Protein AF-A0A7S3CFY8-F1 (afdb_monomer)

Solvent-accessible surface area (backbone atoms only — not comparable to full-atom values): 9795 Å² total; per-residue (Å²): 108,71,75,65,72,69,44,77,68,60,94,86,62,75,60,66,45,71,90,62,69,59,80,74,40,73,82,71,66,56,34,85,65,40,58,70,66,68,43,71,56,46,78,46,49,60,62,45,59,44,40,46,52,33,47,58,50,48,62,66,74,44,99,63,87,68,56,74,48,67,57,78,60,77,69,51,80,75,37,87,85,47,67,69,62,71,73,46,70,48,89,49,77,89,63,67,69,94,78,66,64,59,60,61,92,71,83,76,65,87,87,60,86,70,81,54,99,77,53,78,88,64,85,87,66,90,79,86,82,90,76,70,24,76,57,44,62,56,53,52,54,53,50,64,74,74,106

Radius of gyration: 17.0 Å; Cα contacts (8 Å, |Δi|>4): 111; chains: 1; bounding box: 41×40×41 Å

Foldseek 3Di:
DVVVVPKPDDPPDDQQCPLPPDPVCPPVCSDVVVVCVPIQAAEAADAAPLLVLQVVVCCVPDPDHHHYHYPDDPVLVPDPPRYDDVVLNDPDPVVPDDDGNHNDPDDDDPVDPDPDPDDDDDPVDPDDDDDGHPCVVVVVVVVVVVD

Mean predicted aligned error: 8.33 Å

Organism: NCBI:txid1461544

Nearest PDB structures (foldseek):
  8i0k-assembly1_B  TM=8.199E-01  e=4.294E-07  Homo sapiens
  7wgr-assembly1_B  TM=7.936E-01  e=4.872E-06  Homo sapiens
  6u3j-assembly1_A  TM=8.724E-01  e=1.862E-04  Homo sapiens
  6sy1-assembly1_B  TM=8.223E-01  e=4.184E-04  Homo sapiens
  6sy1-assembly1_A  TM=8.573E-01  e=3.656E-04  Homo sapiens

pLDDT: mean 79.48, std 14.77, range [39.97, 94.81]

Sequence (147 aa):
ERFLQMCDEDPFELPEGALNPDKTDFFEGVHLGTNLQCCNWQVVNASTPANYFHLLRRQVHREFRKPLIVMSPKNLLKHPHCKDSLDNFDDDAENDRLAQIRFKRVIMDPAVTDRAPTPAPETAVEKVYFCSGQIYYKVDAKRQELE

InterPro domains:
  IPR005475 Transketolase-like, pyrimidine-binding domain [PF02779] (36-78)
  IPR011603 2-oxoglutarate dehydrogenase E1 component [PTHR23152] (1-145)
  IPR029061 Thiamin diphosphate-binding fold [SSF52518] (37-86)

Structure (mmCIF, N/CA/C/O backbone):
data_AF-A0A7S3CFY8-F1
#
_entry.id   AF-A0A7S3CFY8-F1
#
loop_
_atom_site.group_PDB
_atom_site.id
_atom_site.type_symbol
_atom_site.label_atom_id
_atom_site.label_alt_id
_atom_site.label_comp_id
_atom_site.label_asym_id
_atom_site.label_entity_id
_atom_site.label_seq_id
_atom_site.pdbx_PDB_ins_code
_atom_site.Cartn_x
_atom_site.Cartn_y
_atom_site.Cartn_z
_atom_site.occupancy
_atom_site.B_iso_or_equiv
_atom_site.auth_seq_id
_atom_site.auth_comp_id
_atom_site.auth_asym_id
_atom_site.auth_atom_id
_atom_site.pdbx_PDB_model_num
ATOM 1 N N . GLU A 1 1 ? 5.186 -15.458 1.464 1.00 87.62 1 GLU A N 1
ATOM 2 C CA . GLU A 1 1 ? 6.492 -15.622 2.140 1.00 87.62 1 GLU A CA 1
ATOM 3 C C . GLU A 1 1 ? 7.629 -15.942 1.172 1.00 87.62 1 GLU A C 1
ATOM 5 O O . GLU A 1 1 ? 8.604 -15.208 1.189 1.00 87.62 1 GLU A O 1
ATOM 10 N N . ARG A 1 2 ? 7.505 -16.926 0.265 1.00 93.75 2 ARG A N 1
ATOM 11 C CA . ARG A 1 2 ? 8.606 -17.327 -0.640 1.00 93.75 2 ARG A CA 1
ATOM 12 C C . ARG A 1 2 ? 9.250 -16.183 -1.438 1.00 93.75 2 ARG A C 1
ATOM 14 O O . ARG A 1 2 ? 10.466 -16.106 -1.509 1.00 93.75 2 ARG A O 1
ATOM 21 N N . PHE A 1 3 ? 8.450 -15.279 -2.008 1.00 92.75 3 PHE A N 1
ATOM 22 C CA . PHE A 1 3 ? 8.975 -14.118 -2.744 1.00 92.75 3 PHE A CA 1
ATOM 23 C C . PHE A 1 3 ? 9.799 -13.163 -1.872 1.00 92.75 3 PHE A C 1
ATOM 25 O O . PHE A 1 3 ? 10.748 -12.582 -2.378 1.00 92.75 3 PHE A O 1
ATOM 32 N N . LEU A 1 4 ? 9.466 -13.031 -0.583 1.00 90.81 4 LEU A N 1
ATOM 33 C CA . LEU A 1 4 ? 10.244 -12.222 0.361 1.00 90.81 4 LEU A CA 1
ATOM 34 C C . LEU A 1 4 ? 11.552 -12.923 0.738 1.00 90.81 4 LEU A C 1
ATOM 36 O O . LEU A 1 4 ? 12.586 -12.282 0.796 1.00 90.81 4 LEU A O 1
ATOM 40 N N . GLN A 1 5 ? 11.520 -14.244 0.940 1.00 91.00 5 GLN A N 1
ATOM 41 C CA . GLN A 1 5 ? 12.721 -15.024 1.266 1.00 91.00 5 GLN A CA 1
ATOM 42 C C . GLN A 1 5 ? 13.759 -15.019 0.137 1.00 91.00 5 GLN A C 1
ATOM 44 O O . GLN A 1 5 ? 14.948 -15.167 0.380 1.00 91.00 5 GLN A O 1
ATOM 49 N N . MET A 1 6 ? 13.297 -14.896 -1.102 1.00 91.69 6 MET A N 1
ATOM 50 C CA . MET A 1 6 ? 14.160 -14.843 -2.272 1.00 91.69 6 MET A CA 1
ATOM 51 C C . MET A 1 6 ? 14.623 -13.397 -2.595 1.00 91.69 6 MET A C 1
ATOM 53 O O . MET A 1 6 ? 15.314 -13.208 -3.594 1.00 91.69 6 MET A O 1
ATOM 57 N N . CYS A 1 7 ? 14.222 -12.377 -1.818 1.00 89.56 7 CYS A N 1
ATOM 58 C CA . CYS A 1 7 ? 14.807 -11.033 -1.923 1.00 89.56 7 CYS A CA 1
ATOM 59 C C . CYS A 1 7 ? 16.288 -11.076 -1.514 1.00 89.56 7 CYS A C 1
ATOM 61 O O . CYS A 1 7 ? 16.658 -11.820 -0.611 1.00 89.56 7 CYS A O 1
ATOM 63 N N . ASP A 1 8 ? 17.116 -10.270 -2.170 1.00 88.75 8 ASP A N 1
ATOM 64 C CA . ASP A 1 8 ? 18.559 -10.150 -1.913 1.00 88.75 8 ASP A CA 1
ATOM 65 C C . ASP A 1 8 ? 18.916 -9.077 -0.867 1.00 88.75 8 ASP A C 1
ATOM 67 O O . ASP A 1 8 ? 20.089 -8.783 -0.661 1.00 88.75 8 ASP A O 1
ATOM 71 N N . GLU A 1 9 ? 17.911 -8.498 -0.210 1.00 82.81 9 GLU A N 1
ATOM 72 C CA . GLU A 1 9 ? 18.073 -7.512 0.861 1.00 82.81 9 GLU A CA 1
ATOM 73 C C . GLU A 1 9 ? 18.447 -8.201 2.184 1.00 82.81 9 GLU A C 1
ATOM 75 O O . GLU A 1 9 ? 17.820 -9.194 2.567 1.00 82.81 9 GLU A O 1
ATOM 80 N N . ASP A 1 10 ? 19.454 -7.676 2.891 1.00 82.81 10 ASP A N 1
ATOM 81 C CA . ASP A 1 10 ? 19.824 -8.168 4.220 1.00 82.81 10 ASP A CA 1
ATOM 82 C C . ASP A 1 10 ? 18.769 -7.715 5.251 1.00 82.81 10 ASP A C 1
ATOM 84 O O . ASP A 1 10 ? 18.535 -6.515 5.408 1.00 82.81 10 ASP A O 1
ATOM 88 N N . PRO A 1 11 ? 18.107 -8.641 5.970 1.00 80.69 11 PRO A N 1
ATOM 89 C CA . PRO A 1 11 ? 17.067 -8.290 6.935 1.00 80.69 11 PRO A CA 1
ATOM 90 C C . PRO A 1 11 ? 17.586 -7.565 8.187 1.00 80.69 11 PRO A C 1
ATOM 92 O O . PRO A 1 11 ? 16.772 -7.043 8.953 1.00 80.69 11 PRO A O 1
ATOM 95 N N . PHE A 1 12 ? 18.897 -7.564 8.436 1.00 83.38 12 PHE A N 1
ATOM 96 C CA . PHE A 1 12 ? 19.519 -6.950 9.610 1.00 83.38 12 PHE A CA 1
ATOM 97 C C . PHE A 1 12 ? 20.222 -5.629 9.299 1.00 83.38 12 PHE A C 1
ATOM 99 O O . PHE A 1 12 ? 20.512 -4.871 10.227 1.00 83.38 12 PHE A O 1
ATOM 106 N N . GLU A 1 13 ? 20.460 -5.327 8.024 1.00 79.00 13 GLU A N 1
ATOM 107 C CA . GLU A 1 13 ? 21.050 -4.061 7.605 1.00 79.00 13 GLU A CA 1
ATOM 108 C C . GLU A 1 13 ? 19.959 -3.100 7.140 1.00 79.00 13 GLU A C 1
ATOM 110 O O . GLU A 1 13 ? 19.266 -3.310 6.146 1.00 79.00 13 GLU A O 1
ATOM 115 N N . LEU A 1 14 ? 19.802 -2.001 7.876 1.00 72.81 14 LEU A N 1
ATOM 116 C CA . LEU A 1 14 ? 18.963 -0.907 7.412 1.00 72.81 14 LEU A CA 1
ATOM 117 C C . LEU A 1 14 ? 19.708 -0.143 6.311 1.00 72.81 14 LEU A C 1
ATOM 119 O O . LEU A 1 14 ? 20.899 0.128 6.473 1.00 72.81 14 LEU A O 1
ATOM 123 N N . PRO A 1 15 ? 19.027 0.258 5.223 1.00 68.06 15 PRO A N 1
ATOM 124 C CA . PRO A 1 15 ? 19.664 1.050 4.185 1.00 68.06 15 PRO A CA 1
ATOM 125 C C . PRO A 1 15 ? 20.248 2.342 4.768 1.00 68.06 15 PRO A C 1
ATOM 127 O O . PRO A 1 15 ? 19.620 2.994 5.610 1.00 68.06 15 PRO A O 1
ATOM 130 N N . GLU A 1 16 ? 21.441 2.720 4.307 1.00 62.50 16 GLU A N 1
ATOM 131 C CA . GLU A 1 16 ? 22.077 3.981 4.694 1.00 62.50 16 GLU A CA 1
ATOM 132 C C . GLU A 1 16 ? 21.110 5.153 4.430 1.00 62.50 16 GLU A C 1
ATOM 134 O O . GLU A 1 16 ? 20.395 5.181 3.426 1.00 62.50 16 GLU A O 1
ATOM 139 N N . GLY A 1 17 ? 20.984 6.068 5.398 1.00 59.50 17 GLY A N 1
ATOM 140 C CA . GLY A 1 17 ? 20.016 7.173 5.347 1.00 59.50 17 GLY A CA 1
ATOM 141 C C . GLY A 1 17 ? 18.560 6.819 5.703 1.00 59.50 17 GLY A C 1
ATOM 142 O O . GLY A 1 17 ? 17.706 7.705 5.704 1.00 59.50 17 GLY A O 1
ATOM 143 N N . ALA A 1 18 ? 18.231 5.566 6.052 1.00 59.31 18 ALA A N 1
ATOM 144 C CA . ALA A 1 18 ? 16.866 5.194 6.459 1.00 59.31 18 ALA A CA 1
ATOM 145 C C . ALA A 1 18 ? 16.456 5.738 7.839 1.00 59.31 18 ALA A C 1
ATOM 147 O O . ALA A 1 18 ? 15.285 6.050 8.051 1.00 59.31 18 ALA A O 1
ATOM 148 N N . LEU A 1 1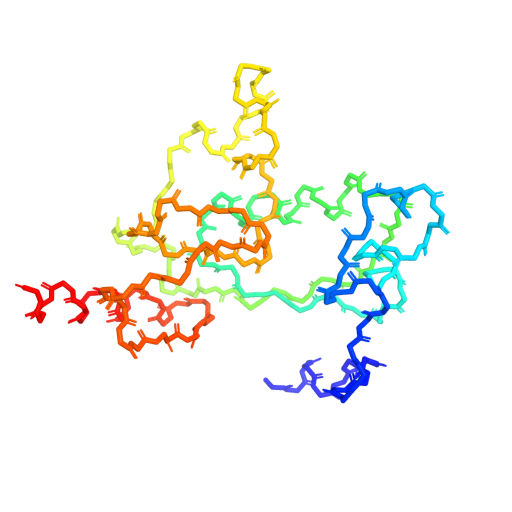9 ? 17.409 5.838 8.772 1.00 58.28 19 LEU A N 1
ATOM 149 C CA . LEU A 1 19 ? 17.177 6.307 10.146 1.00 58.28 19 LEU A CA 1
ATOM 150 C C . LEU A 1 19 ? 17.279 7.832 10.279 1.00 58.28 19 LEU A C 1
ATOM 152 O O . LEU A 1 19 ? 16.536 8.423 11.052 1.00 58.28 19 LEU A O 1
ATOM 156 N N . ASN A 1 20 ? 18.167 8.459 9.505 1.00 58.00 20 ASN A N 1
ATOM 157 C CA . ASN A 1 20 ? 18.355 9.907 9.448 1.00 58.00 20 ASN A CA 1
ATOM 158 C C . ASN A 1 20 ? 18.422 10.324 7.974 1.00 58.00 20 ASN A C 1
ATOM 160 O O . ASN A 1 20 ? 19.516 10.382 7.416 1.00 58.00 20 ASN A O 1
ATOM 164 N N . PRO A 1 21 ? 17.272 10.544 7.316 1.00 58.91 21 PRO A N 1
ATOM 165 C CA . PRO A 1 21 ? 17.260 10.969 5.927 1.00 58.91 21 PRO A CA 1
ATOM 166 C C . PRO A 1 21 ? 17.720 12.424 5.854 1.00 58.91 21 PRO A C 1
ATOM 168 O O . PRO A 1 21 ? 16.919 13.338 6.076 1.00 58.91 21 PRO A O 1
ATOM 171 N N . ASP A 1 22 ? 18.998 12.652 5.549 1.00 57.78 22 ASP A N 1
ATOM 172 C CA . ASP A 1 22 ? 19.445 13.998 5.225 1.00 57.78 22 ASP A CA 1
ATOM 173 C C . ASP A 1 22 ? 18.872 14.392 3.858 1.00 57.78 22 ASP A C 1
ATOM 175 O O . ASP A 1 22 ? 18.885 13.632 2.879 1.00 57.78 22 ASP A O 1
ATOM 179 N N . LYS A 1 23 ? 18.269 15.582 3.797 1.00 55.50 23 LYS A N 1
ATOM 180 C CA . LYS A 1 23 ? 17.599 16.058 2.576 1.00 55.50 23 LYS A CA 1
ATOM 181 C C . LYS A 1 23 ? 18.614 16.391 1.482 1.00 55.50 23 LYS A C 1
ATOM 183 O O . LYS A 1 23 ? 18.234 16.435 0.313 1.00 55.50 23 LYS A O 1
ATOM 188 N N . THR A 1 24 ? 19.873 16.622 1.855 1.00 55.84 24 THR A N 1
ATOM 189 C CA . THR A 1 24 ? 21.000 16.884 0.951 1.00 55.84 24 THR A CA 1
ATOM 190 C C . THR A 1 24 ? 21.387 15.669 0.125 1.00 55.84 24 THR A C 1
ATOM 192 O O . THR A 1 24 ? 21.684 15.816 -1.059 1.00 55.84 24 THR A O 1
ATOM 195 N N . ASP A 1 25 ? 21.271 14.465 0.687 1.00 52.66 25 ASP A N 1
ATOM 196 C CA . ASP A 1 25 ? 21.780 13.253 0.035 1.00 52.66 25 ASP A CA 1
ATOM 197 C C . ASP A 1 25 ? 20.917 12.858 -1.184 1.00 52.66 25 ASP A C 1
ATOM 199 O O . ASP A 1 25 ? 21.239 11.917 -1.915 1.00 52.66 25 ASP A O 1
ATOM 203 N N . PHE A 1 26 ? 19.801 13.574 -1.425 1.00 46.00 26 PHE A N 1
ATOM 204 C CA . PHE A 1 26 ? 18.805 13.273 -2.463 1.00 46.00 26 PHE A CA 1
ATOM 205 C C . PHE A 1 26 ? 19.440 13.250 -3.856 1.00 46.00 26 PHE A C 1
ATOM 207 O O . PHE A 1 26 ? 18.973 12.535 -4.743 1.00 46.00 26 PHE A O 1
ATOM 214 N N . PHE A 1 27 ? 20.533 13.999 -4.021 1.00 43.09 27 PHE A N 1
ATOM 215 C CA . PHE A 1 27 ? 21.311 14.109 -5.250 1.00 43.09 27 PHE A CA 1
ATOM 216 C C . PHE A 1 27 ? 22.597 13.264 -5.252 1.00 43.09 27 PHE A C 1
ATOM 218 O O . PHE A 1 27 ? 23.210 13.124 -6.306 1.00 43.09 27 PHE A O 1
ATOM 225 N N . GLU A 1 28 ? 22.990 12.667 -4.121 1.00 47.94 28 GLU A N 1
ATOM 226 C CA . GLU A 1 28 ? 24.244 11.904 -3.977 1.00 47.94 28 GLU A CA 1
ATOM 227 C C . GLU A 1 28 ? 24.070 10.390 -4.175 1.00 47.94 28 GLU A C 1
ATOM 229 O O . GLU A 1 28 ? 25.040 9.639 -4.191 1.00 47.94 28 GLU A O 1
ATOM 234 N N . GLY A 1 29 ? 22.836 9.915 -4.378 1.00 39.97 29 GLY A N 1
ATOM 235 C CA . GLY A 1 29 ? 22.591 8.502 -4.678 1.00 39.97 29 GLY A CA 1
ATOM 236 C C . GLY A 1 29 ? 22.713 7.571 -3.466 1.00 39.97 29 GLY A C 1
ATOM 237 O O . GLY A 1 29 ? 22.844 6.364 -3.651 1.00 39.97 29 GLY A O 1
ATOM 238 N N . VAL A 1 30 ? 22.596 8.095 -2.242 1.00 47.16 30 VAL A N 1
ATOM 239 C CA . VAL A 1 30 ? 22.585 7.327 -0.972 1.00 47.16 30 VAL A CA 1
ATOM 240 C C . VAL A 1 30 ? 21.161 7.241 -0.382 1.00 47.16 30 VAL A C 1
ATOM 242 O O . VAL A 1 30 ? 20.936 6.954 0.783 1.00 47.16 30 VAL A O 1
ATOM 245 N N . HIS A 1 31 ? 20.134 7.504 -1.196 1.00 55.56 31 HIS A N 1
ATOM 246 C CA . HIS A 1 31 ? 18.745 7.601 -0.731 1.00 55.56 31 HIS A CA 1
ATOM 247 C C . HIS A 1 31 ? 17.982 6.279 -0.763 1.00 55.56 31 HIS A C 1
ATOM 249 O O . HIS A 1 31 ? 18.332 5.333 -1.466 1.00 55.56 31 HIS A O 1
ATOM 255 N N . LEU A 1 32 ? 16.786 6.288 -0.158 1.00 52.62 32 LEU A N 1
ATOM 256 C CA . LEU A 1 32 ? 15.724 5.283 -0.334 1.00 52.62 32 LEU A CA 1
ATOM 257 C C . LEU A 1 32 ? 15.415 4.944 -1.811 1.00 52.62 32 LEU A C 1
ATOM 259 O O . LEU A 1 32 ? 14.640 4.024 -2.069 1.00 52.62 32 LEU A O 1
ATOM 263 N N . GLY A 1 33 ? 15.888 5.735 -2.781 1.00 57.22 33 GLY A N 1
ATOM 264 C CA . GLY A 1 33 ? 15.827 5.448 -4.215 1.00 57.22 33 GLY A CA 1
ATOM 265 C C . GLY A 1 33 ? 16.832 4.383 -4.664 1.00 57.22 33 GLY A C 1
ATOM 266 O O . GLY A 1 33 ? 16.472 3.551 -5.496 1.00 57.22 33 GLY A O 1
ATOM 267 N N . THR A 1 34 ? 18.023 4.365 -4.067 1.00 62.34 34 THR A N 1
ATOM 268 C CA . THR A 1 34 ? 19.148 3.474 -4.385 1.00 62.34 34 THR A CA 1
ATOM 269 C C . THR A 1 34 ? 18.858 2.046 -3.968 1.00 62.34 34 THR A C 1
ATOM 271 O O . THR A 1 34 ? 18.979 1.151 -4.794 1.00 62.34 34 THR A O 1
ATOM 274 N N . ASN A 1 35 ? 18.319 1.823 -2.762 1.00 69.38 35 ASN A N 1
ATOM 275 C CA . ASN A 1 35 ? 17.883 0.485 -2.338 1.00 69.38 35 ASN A CA 1
ATOM 276 C C . ASN A 1 35 ? 16.887 -0.126 -3.355 1.00 69.38 35 ASN A C 1
ATOM 278 O O . ASN A 1 35 ? 17.024 -1.281 -3.750 1.00 69.38 35 ASN A O 1
ATOM 282 N N . LEU A 1 36 ? 15.969 0.679 -3.913 1.00 74.81 36 LEU A N 1
ATOM 283 C CA . LEU A 1 36 ? 15.004 0.193 -4.911 1.00 74.81 36 LEU A CA 1
ATOM 284 C C . LEU A 1 36 ? 15.613 -0.116 -6.282 1.00 74.81 36 LEU A C 1
ATOM 286 O O . LEU A 1 36 ? 14.946 -0.767 -7.094 1.00 74.81 36 LEU A O 1
ATOM 290 N N . GLN A 1 37 ? 16.811 0.395 -6.561 1.00 76.56 37 GLN A N 1
ATOM 291 C CA . GLN A 1 37 ? 17.605 0.045 -7.735 1.00 76.56 37 GLN A CA 1
ATOM 292 C C . GLN A 1 37 ? 18.520 -1.153 -7.455 1.00 76.56 37 GLN A C 1
ATOM 294 O O . GLN A 1 37 ? 18.736 -1.958 -8.360 1.00 76.56 37 GLN A O 1
ATOM 299 N N . CYS A 1 38 ? 19.018 -1.302 -6.228 1.00 79.06 38 CYS A N 1
ATOM 300 C CA . CYS A 1 38 ? 19.878 -2.412 -5.834 1.00 79.06 38 CYS A CA 1
ATOM 301 C C . CYS A 1 38 ? 19.098 -3.726 -5.740 1.00 79.06 38 CYS A C 1
ATOM 303 O O . CYS A 1 38 ? 19.542 -4.712 -6.321 1.00 79.06 38 CYS A O 1
ATOM 305 N N . CYS A 1 39 ? 17.906 -3.724 -5.130 1.00 85.00 39 CYS A N 1
ATOM 306 C CA . CYS A 1 39 ? 17.145 -4.951 -4.893 1.00 85.00 39 CYS A CA 1
ATOM 307 C C . CYS A 1 39 ? 16.790 -5.710 -6.181 1.00 85.00 39 CYS A C 1
ATOM 309 O O . CYS A 1 39 ? 16.534 -5.120 -7.242 1.00 85.00 39 CYS A O 1
ATOM 311 N N . ASN A 1 40 ? 16.751 -7.038 -6.099 1.00 90.31 40 ASN A N 1
ATOM 312 C CA . ASN A 1 40 ? 16.455 -7.915 -7.228 1.00 90.31 40 ASN A CA 1
ATOM 313 C C . ASN A 1 40 ? 15.015 -7.751 -7.749 1.00 90.31 40 ASN A C 1
ATOM 315 O O . ASN A 1 40 ? 14.804 -7.724 -8.965 1.00 90.31 40 ASN A O 1
ATOM 319 N N . TRP A 1 41 ? 14.033 -7.574 -6.863 1.00 91.25 41 TRP A N 1
ATOM 320 C CA . TRP A 1 41 ? 12.636 -7.283 -7.196 1.00 91.25 41 TRP A CA 1
ATOM 321 C C . TRP A 1 41 ? 11.918 -6.502 -6.092 1.00 91.25 41 TRP A C 1
ATOM 323 O O . TRP A 1 41 ? 12.385 -6.376 -4.966 1.00 91.25 41 TRP A O 1
ATOM 333 N N . GLN A 1 42 ? 10.735 -5.980 -6.414 1.00 90.25 42 GLN A N 1
ATOM 334 C CA . GLN A 1 42 ? 9.898 -5.234 -5.476 1.00 90.25 42 GLN A CA 1
ATOM 335 C C . GLN A 1 42 ? 8.643 -6.039 -5.151 1.00 90.25 42 GLN A C 1
ATOM 337 O O . GLN A 1 42 ? 7.835 -6.318 -6.037 1.00 90.25 42 GLN A O 1
ATOM 342 N N . VAL A 1 43 ? 8.467 -6.399 -3.879 1.00 92.88 43 VAL A N 1
ATOM 343 C CA . VAL A 1 43 ? 7.279 -7.112 -3.394 1.00 92.88 43 VAL A CA 1
ATOM 344 C C . VAL A 1 43 ? 6.330 -6.115 -2.740 1.00 92.88 43 VAL A C 1
ATOM 346 O O . VAL A 1 43 ? 6.710 -5.415 -1.805 1.00 92.88 43 VAL A O 1
ATOM 349 N N . VAL A 1 44 ? 5.090 -6.036 -3.224 1.00 93.12 44 VAL A N 1
ATOM 350 C CA . VAL A 1 44 ? 4.105 -5.066 -2.729 1.00 93.12 44 VAL A CA 1
ATOM 351 C C . VAL A 1 44 ? 2.753 -5.718 -2.475 1.00 93.12 44 VAL A C 1
ATOM 353 O O . VAL A 1 44 ? 2.285 -6.567 -3.232 1.00 93.12 44 VAL A O 1
ATOM 356 N N . ASN A 1 45 ? 2.096 -5.266 -1.411 1.00 94.19 45 ASN A N 1
ATOM 357 C CA . ASN A 1 45 ? 0.747 -5.654 -1.031 1.00 94.19 45 ASN A CA 1
ATOM 358 C C . ASN A 1 45 ? -0.089 -4.386 -0.803 1.00 94.19 45 ASN A C 1
ATOM 360 O O . ASN A 1 45 ? -0.100 -3.819 0.290 1.00 94.19 45 ASN A O 1
ATOM 364 N N . ALA A 1 46 ? -0.712 -3.892 -1.875 1.00 92.06 46 ALA A N 1
ATOM 365 C CA . ALA A 1 46 ? -1.485 -2.655 -1.847 1.00 92.06 46 ALA A CA 1
ATOM 366 C C . ALA A 1 46 ? -2.856 -2.877 -1.191 1.00 92.06 46 ALA A C 1
ATOM 368 O O . ALA A 1 46 ? -3.558 -3.839 -1.506 1.00 92.06 46 ALA A O 1
ATOM 369 N N . SER A 1 47 ? -3.240 -1.966 -0.297 1.00 91.62 47 SER A N 1
ATOM 370 C CA . SER A 1 47 ? -4.540 -1.973 0.382 1.00 91.62 47 SER A CA 1
ATOM 371 C C . SER A 1 47 ? -5.549 -0.993 -0.218 1.00 91.62 47 SER A C 1
ATOM 373 O O . SER A 1 47 ? -6.738 -1.227 -0.053 1.00 91.62 47 SER A O 1
ATOM 375 N N . THR A 1 48 ? -5.110 0.052 -0.931 1.00 91.00 48 THR A N 1
ATOM 376 C CA . THR A 1 48 ? -5.998 1.068 -1.520 1.00 91.00 48 THR A CA 1
ATOM 377 C C . THR A 1 48 ? -5.917 1.114 -3.055 1.00 91.00 48 THR A C 1
ATOM 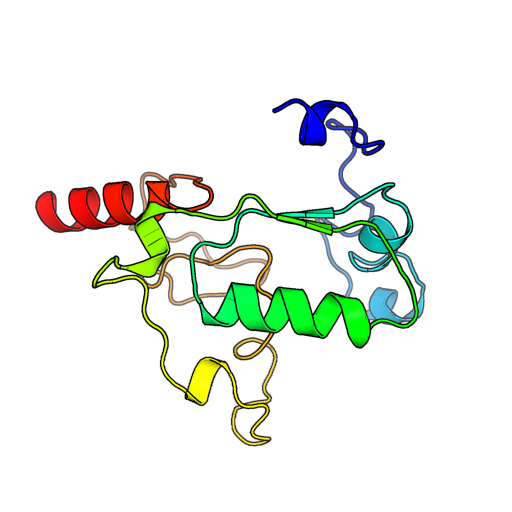379 O O . THR A 1 48 ? -4.833 0.897 -3.620 1.00 91.00 48 THR A O 1
ATOM 382 N N . PRO A 1 49 ? -7.036 1.400 -3.755 1.00 91.75 49 PRO A N 1
ATOM 383 C CA . PRO A 1 49 ? -7.062 1.523 -5.213 1.00 91.75 49 PRO A CA 1
ATOM 384 C C . PRO A 1 49 ? -6.085 2.567 -5.766 1.00 91.75 49 PRO A C 1
ATOM 386 O O . PRO A 1 49 ? -5.367 2.273 -6.725 1.00 91.75 49 PRO A O 1
ATOM 389 N N . ALA A 1 50 ? -5.991 3.747 -5.145 1.00 90.56 50 ALA A N 1
ATOM 390 C CA . ALA A 1 50 ? -5.073 4.799 -5.582 1.00 90.56 50 ALA A CA 1
ATOM 391 C C . ALA A 1 50 ? -3.610 4.349 -5.473 1.00 90.56 50 ALA A C 1
ATOM 393 O O . ALA A 1 50 ? -2.809 4.567 -6.382 1.00 90.56 50 ALA A O 1
ATOM 394 N N . ASN A 1 51 ? -3.250 3.631 -4.403 1.00 90.50 51 ASN A N 1
ATOM 395 C CA . ASN A 1 51 ? -1.886 3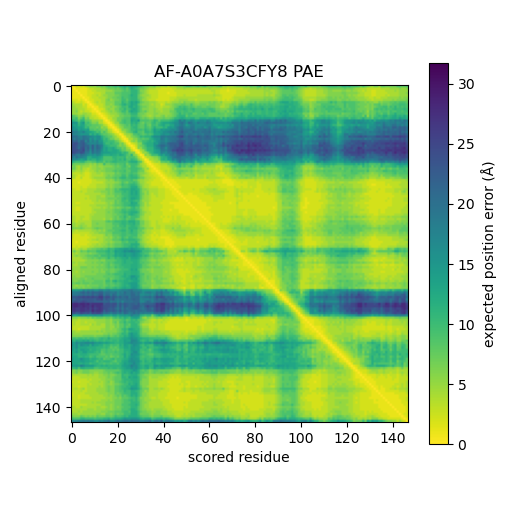.129 -4.249 1.00 90.50 51 ASN A CA 1
ATOM 396 C C . ASN A 1 51 ? -1.549 2.057 -5.299 1.00 90.50 51 ASN A C 1
ATOM 398 O O . ASN A 1 51 ? -0.419 2.005 -5.786 1.00 90.50 51 ASN A O 1
ATOM 402 N N . TYR A 1 52 ? -2.526 1.231 -5.689 1.00 92.31 52 TYR A N 1
ATOM 403 C CA . TYR A 1 52 ? -2.360 0.266 -6.778 1.00 92.31 52 TYR A CA 1
ATOM 404 C C . TYR A 1 52 ? -2.184 0.951 -8.144 1.00 92.31 52 TYR A C 1
ATOM 406 O O . TYR A 1 52 ? -1.297 0.572 -8.908 1.00 92.31 52 TYR A O 1
ATOM 414 N N . PHE A 1 53 ? -2.951 2.005 -8.430 1.00 92.00 53 PHE A N 1
ATOM 415 C CA . PHE A 1 53 ? -2.789 2.819 -9.641 1.00 92.00 53 PHE A CA 1
ATOM 416 C C . PHE A 1 53 ? -1.392 3.445 -9.736 1.00 92.00 53 PHE A C 1
ATOM 418 O O . PHE A 1 53 ? -0.688 3.273 -10.737 1.00 92.00 53 PHE A O 1
ATOM 425 N N . HIS A 1 54 ? -0.949 4.102 -8.662 1.00 89.62 54 HIS A N 1
ATOM 426 C CA . HIS A 1 54 ? 0.371 4.734 -8.609 1.00 89.62 54 HIS A CA 1
ATOM 427 C C . HIS A 1 54 ? 1.509 3.719 -8.709 1.00 89.62 54 HIS A C 1
ATOM 429 O O . HIS A 1 54 ? 2.543 3.999 -9.314 1.00 89.62 54 HIS A O 1
ATOM 435 N N . LEU A 1 55 ? 1.317 2.516 -8.168 1.00 90.69 55 LEU A N 1
ATOM 436 C CA . LEU A 1 55 ? 2.262 1.411 -8.299 1.00 90.69 55 LEU A CA 1
ATOM 437 C C . LEU A 1 55 ? 2.449 0.972 -9.760 1.00 90.69 55 LEU A C 1
ATOM 439 O O . LEU A 1 55 ? 3.587 0.779 -10.191 1.00 90.69 55 LEU A O 1
ATOM 443 N N . LEU A 1 56 ? 1.365 0.858 -10.532 1.00 91.81 56 LEU A N 1
ATOM 444 C CA . LEU A 1 56 ? 1.436 0.485 -11.949 1.00 91.81 56 LEU A CA 1
ATOM 445 C C . LEU A 1 56 ? 2.097 1.581 -12.794 1.00 91.81 56 LEU A C 1
ATOM 447 O O . LEU A 1 56 ? 2.996 1.288 -13.582 1.00 91.81 56 LEU A O 1
ATOM 451 N N . ARG A 1 57 ? 1.723 2.850 -12.582 1.00 90.75 57 ARG A N 1
ATOM 452 C CA . ARG A 1 57 ? 2.358 4.009 -13.244 1.00 90.75 57 ARG A CA 1
ATOM 453 C C . ARG A 1 57 ? 3.859 4.046 -12.988 1.00 90.75 57 ARG A C 1
ATOM 455 O O . ARG A 1 57 ? 4.656 4.201 -13.914 1.00 90.75 57 ARG A O 1
ATOM 462 N N . ARG A 1 58 ? 4.257 3.831 -11.734 1.00 87.62 58 ARG A N 1
ATOM 463 C CA . ARG A 1 58 ? 5.659 3.823 -11.307 1.00 87.62 58 ARG A CA 1
ATOM 464 C C . ARG A 1 58 ? 6.504 2.800 -12.067 1.00 87.62 58 ARG A C 1
ATOM 466 O O . ARG A 1 58 ? 7.677 3.069 -12.308 1.00 87.62 58 ARG A O 1
ATOM 473 N N . GLN A 1 59 ? 5.937 1.661 -12.463 1.00 90.12 59 GLN A N 1
ATOM 474 C CA . GLN A 1 59 ? 6.654 0.637 -13.226 1.00 90.12 59 GLN A CA 1
ATOM 475 C C . GLN A 1 59 ? 7.092 1.125 -14.619 1.00 90.12 59 GLN A C 1
ATOM 477 O O . GLN A 1 59 ? 8.126 0.690 -15.125 1.00 90.12 59 GLN A O 1
ATOM 482 N N . VAL A 1 60 ? 6.324 2.038 -15.222 1.00 89.88 60 VAL A N 1
ATOM 483 C CA . VAL A 1 60 ? 6.589 2.599 -16.556 1.00 89.88 60 VAL A CA 1
ATOM 484 C C . VAL A 1 60 ? 7.399 3.893 -16.470 1.00 89.88 60 VAL A C 1
ATOM 486 O O . VAL A 1 60 ? 8.367 4.051 -17.212 1.00 89.88 60 VAL A O 1
ATOM 489 N N . HIS A 1 61 ? 7.035 4.793 -15.551 1.00 86.25 61 HIS A N 1
ATOM 490 C CA . HIS A 1 61 ? 7.618 6.137 -15.450 1.00 86.25 61 HIS A CA 1
ATOM 491 C C . HIS A 1 61 ? 9.057 6.180 -14.932 1.00 86.25 61 HIS A C 1
ATOM 493 O O . HIS A 1 61 ? 9.747 7.173 -15.130 1.00 86.25 61 HIS A O 1
ATOM 499 N N . ARG A 1 62 ? 9.526 5.136 -14.247 1.00 84.31 62 ARG A N 1
ATOM 500 C CA . ARG A 1 62 ? 10.916 5.082 -13.782 1.00 84.31 62 ARG A CA 1
ATOM 501 C C . ARG A 1 62 ? 11.889 4.959 -14.946 1.00 84.31 62 ARG A C 1
ATOM 503 O O . ARG A 1 62 ? 11.572 4.348 -15.956 1.00 84.31 62 ARG A O 1
ATOM 510 N N . GLU A 1 63 ? 13.113 5.425 -14.755 1.00 85.12 63 GLU A N 1
ATOM 511 C CA . GLU A 1 63 ? 14.197 5.266 -15.738 1.00 85.12 63 GLU A CA 1
ATOM 512 C C . GLU A 1 63 ? 14.838 3.867 -15.708 1.00 85.12 63 GLU A C 1
ATOM 514 O O . GLU A 1 63 ? 15.676 3.536 -16.538 1.00 85.12 63 GLU A O 1
ATOM 519 N N . PHE A 1 64 ? 14.412 3.005 -14.779 1.00 85.62 64 PHE A N 1
ATOM 520 C CA . PHE A 1 64 ? 14.884 1.628 -14.646 1.00 85.62 64 PHE A CA 1
ATOM 521 C C . PHE A 1 64 ? 13.720 0.632 -14.610 1.00 85.62 64 PHE A C 1
ATOM 523 O O . PHE A 1 64 ? 12.557 0.994 -14.395 1.00 85.62 64 PHE A O 1
ATOM 530 N N . ARG A 1 65 ? 14.024 -0.650 -14.825 1.00 88.12 65 ARG A N 1
ATOM 531 C CA . ARG A 1 65 ? 13.044 -1.744 -14.818 1.00 88.12 65 ARG A CA 1
ATOM 532 C C . ARG A 1 65 ? 13.467 -2.801 -13.804 1.00 88.12 65 ARG A C 1
ATOM 534 O O . ARG A 1 65 ? 14.551 -3.361 -13.906 1.00 88.12 65 ARG A O 1
ATOM 541 N N . LYS A 1 66 ? 12.594 -3.072 -12.834 1.00 90.12 66 LYS A N 1
ATOM 542 C CA . LYS A 1 66 ? 12.737 -4.159 -11.855 1.00 90.12 66 LYS A CA 1
ATOM 543 C C . LYS A 1 66 ? 11.452 -4.980 -11.819 1.00 90.12 66 LYS A C 1
ATOM 545 O O . LYS A 1 66 ? 10.386 -4.390 -11.992 1.00 90.12 66 LYS A O 1
ATOM 550 N N . PRO A 1 67 ? 11.507 -6.304 -11.613 1.00 93.56 67 PRO A N 1
ATOM 551 C CA . PRO A 1 67 ? 10.303 -7.104 -11.439 1.00 93.56 67 PRO A CA 1
ATOM 552 C C . PRO A 1 67 ? 9.464 -6.589 -10.264 1.00 93.56 67 PRO A C 1
ATOM 554 O O . PRO A 1 67 ? 9.997 -6.240 -9.210 1.00 93.56 67 PRO A O 1
ATOM 557 N N . LEU A 1 68 ? 8.147 -6.551 -10.459 1.00 93.56 68 LEU A N 1
ATOM 558 C CA . LEU A 1 68 ? 7.180 -6.082 -9.472 1.00 93.56 68 LEU A CA 1
ATOM 559 C C . LEU A 1 68 ? 6.223 -7.223 -9.126 1.00 93.56 68 LEU A C 1
ATOM 561 O O . LEU A 1 68 ? 5.378 -7.608 -9.933 1.00 93.56 68 LEU A O 1
ATOM 565 N N . ILE A 1 69 ? 6.371 -7.769 -7.923 1.00 94.81 69 ILE A N 1
ATOM 566 C CA . ILE A 1 69 ? 5.544 -8.8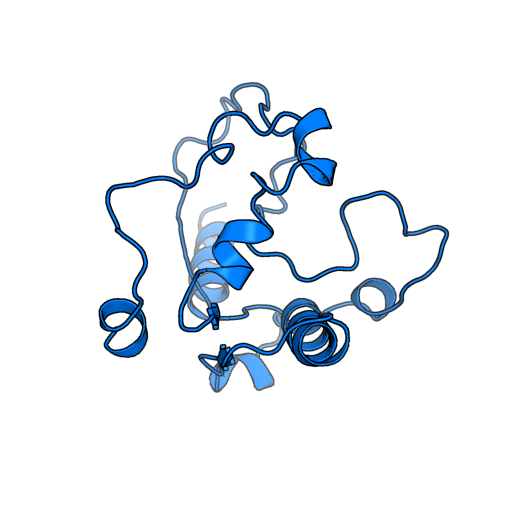52 -7.397 1.00 94.81 69 ILE A CA 1
ATOM 567 C C . ILE A 1 69 ? 4.409 -8.235 -6.586 1.00 94.81 69 ILE A C 1
ATOM 569 O O . ILE A 1 69 ? 4.615 -7.752 -5.473 1.00 94.81 69 ILE A O 1
ATOM 573 N N . VAL A 1 70 ? 3.196 -8.256 -7.139 1.00 93.81 70 VAL A N 1
ATOM 574 C CA . VAL A 1 70 ? 2.012 -7.712 -6.465 1.00 93.81 70 VAL A CA 1
ATOM 575 C C . VAL A 1 70 ? 1.180 -8.833 -5.860 1.00 93.81 70 VAL A C 1
ATOM 577 O O . VAL A 1 70 ? 0.638 -9.681 -6.570 1.00 93.81 70 VAL A O 1
ATOM 580 N N . MET A 1 71 ? 1.009 -8.789 -4.542 1.00 92.00 71 MET A N 1
ATOM 581 C CA . MET A 1 71 ? 0.062 -9.638 -3.824 1.00 92.00 71 MET A CA 1
ATOM 582 C C . MET A 1 71 ? -1.353 -9.106 -4.059 1.00 92.00 71 MET A C 1
ATOM 584 O O . MET A 1 71 ? -1.869 -8.310 -3.279 1.00 92.00 71 MET A O 1
ATOM 588 N N . SER A 1 72 ? -1.956 -9.491 -5.186 1.00 85.06 72 SER A N 1
ATOM 589 C CA . SER A 1 72 ? -3.264 -8.970 -5.590 1.00 85.06 72 SER A CA 1
ATOM 590 C C . SER A 1 72 ? -4.378 -9.425 -4.628 1.00 85.06 72 SER A C 1
ATOM 592 O O . SER A 1 72 ? -4.594 -10.627 -4.425 1.00 85.06 72 SER A O 1
ATOM 594 N N . PRO A 1 73 ? -5.113 -8.486 -4.012 1.00 80.12 73 PRO A N 1
ATOM 595 C CA . PRO A 1 73 ? -6.161 -8.825 -3.063 1.00 80.12 73 PRO A CA 1
ATOM 596 C C . PRO A 1 73 ? -7.466 -9.172 -3.794 1.00 80.12 73 PRO A C 1
ATOM 598 O O . PRO A 1 73 ? -8.061 -8.332 -4.459 1.00 80.12 73 PRO A O 1
ATOM 601 N N . LYS A 1 74 ? -7.966 -10.404 -3.633 1.00 86.88 74 LYS A N 1
ATOM 602 C CA . LYS A 1 74 ? -9.240 -10.831 -4.253 1.00 86.88 74 LYS A CA 1
ATOM 603 C C . LYS A 1 74 ? -10.463 -10.172 -3.606 1.00 86.88 74 LYS A C 1
ATOM 605 O O . LYS A 1 74 ? -11.367 -9.723 -4.302 1.00 86.88 74 LYS A O 1
ATOM 610 N N . ASN A 1 75 ? -10.480 -10.096 -2.276 1.00 86.12 75 ASN A N 1
ATOM 611 C CA . ASN A 1 75 ? -11.627 -9.584 -1.520 1.00 86.12 75 ASN A CA 1
ATOM 612 C C . ASN A 1 75 ? -11.762 -8.058 -1.603 1.00 86.12 75 ASN A C 1
ATOM 614 O O . ASN A 1 75 ? -12.876 -7.539 -1.570 1.00 86.12 75 ASN A O 1
ATOM 618 N N . LEU A 1 76 ? -10.642 -7.339 -1.737 1.00 89.50 76 LEU A N 1
ATOM 619 C CA . LEU A 1 76 ? -10.650 -5.874 -1.758 1.00 89.50 76 LEU A CA 1
ATOM 620 C C . LEU A 1 76 ? -11.336 -5.288 -2.992 1.00 89.50 76 LEU A C 1
ATOM 622 O O . LEU A 1 76 ? -11.879 -4.194 -2.903 1.00 89.50 76 LEU A O 1
ATOM 626 N N . LEU A 1 77 ? -11.427 -6.045 -4.091 1.00 89.38 77 LEU A N 1
ATOM 627 C CA . LEU A 1 77 ? -12.091 -5.607 -5.325 1.00 89.38 77 LEU A CA 1
ATOM 628 C C . LEU A 1 77 ? -13.561 -5.202 -5.131 1.00 89.38 77 LEU A C 1
ATOM 630 O O . LEU A 1 77 ? -14.098 -4.455 -5.942 1.00 89.38 77 LEU A O 1
ATOM 634 N N . LYS A 1 78 ? -14.228 -5.722 -4.094 1.00 90.12 78 LYS A N 1
ATOM 635 C CA . LYS A 1 78 ? -15.646 -5.449 -3.802 1.00 90.12 78 LYS A CA 1
ATOM 636 C C . LYS A 1 78 ? -15.873 -4.904 -2.391 1.00 90.12 78 LYS A C 1
ATOM 638 O O . LYS A 1 78 ? -17.016 -4.817 -1.950 1.00 90.12 78 LYS A O 1
ATOM 643 N N . HIS A 1 79 ? -14.809 -4.582 -1.660 1.00 91.56 79 HIS A N 1
ATOM 644 C CA . HIS A 1 79 ? -14.936 -4.174 -0.267 1.00 91.56 79 HIS A CA 1
ATOM 645 C C . HIS A 1 79 ? -15.466 -2.728 -0.176 1.00 91.56 79 HIS A C 1
ATOM 647 O O . HIS A 1 79 ? -14.906 -1.842 -0.823 1.00 91.56 79 HIS A O 1
ATOM 653 N N . PRO A 1 80 ? -16.515 -2.445 0.621 1.00 90.94 80 PRO A N 1
ATOM 654 C CA . PRO A 1 80 ? -17.183 -1.139 0.616 1.00 90.94 80 PRO A CA 1
ATOM 655 C C . PRO A 1 80 ? -16.277 0.013 1.066 1.00 90.94 80 PRO A C 1
ATOM 657 O O . PRO A 1 80 ? -16.398 1.109 0.524 1.00 90.94 80 PRO A O 1
ATOM 660 N N . HIS A 1 81 ? -15.347 -0.254 1.988 1.00 89.44 81 HIS A N 1
ATOM 661 C CA . HIS A 1 81 ? -14.361 0.718 2.479 1.00 89.44 81 HIS A CA 1
ATOM 662 C C . HIS A 1 81 ? -13.089 0.795 1.615 1.00 89.44 81 HIS A C 1
ATOM 664 O O . HIS A 1 81 ? -12.215 1.614 1.873 1.00 89.44 81 HIS A O 1
ATOM 670 N N . CYS A 1 82 ? -12.948 -0.057 0.594 1.00 90.31 82 CYS A N 1
ATOM 671 C CA . CYS A 1 82 ? -11.798 -0.050 -0.313 1.00 90.31 82 CYS A CA 1
ATOM 672 C C . CYS A 1 82 ? -12.095 0.822 -1.540 1.00 90.31 82 CYS A C 1
ATOM 674 O O . CYS A 1 82 ? -12.199 0.334 -2.666 1.00 90.31 82 CYS A O 1
ATOM 676 N N . LYS A 1 83 ? -12.288 2.120 -1.297 1.00 90.12 83 LYS A N 1
ATOM 677 C CA . LYS A 1 83 ? -12.604 3.136 -2.306 1.00 90.12 83 LYS A CA 1
ATOM 678 C C . LYS A 1 83 ? -11.745 4.371 -2.057 1.00 90.12 83 LYS A C 1
ATOM 680 O O . LYS A 1 83 ? -11.453 4.681 -0.909 1.00 90.12 83 LYS A O 1
ATOM 685 N N . ASP A 1 84 ? -11.383 5.064 -3.127 1.00 87.62 84 ASP A N 1
ATOM 686 C CA . ASP A 1 84 ? -10.625 6.316 -3.092 1.00 87.62 84 ASP A CA 1
ATOM 687 C C . ASP A 1 84 ? -11.363 7.393 -3.901 1.00 87.62 84 ASP A C 1
ATOM 689 O O . ASP A 1 84 ? -12.078 7.059 -4.851 1.00 87.62 84 ASP A O 1
ATOM 693 N N . SER A 1 85 ? -11.186 8.669 -3.531 1.00 87.12 85 SER A N 1
ATOM 694 C CA . SER A 1 85 ? -11.628 9.808 -4.356 1.00 87.12 85 SER A CA 1
ATOM 695 C C . SER A 1 85 ? -10.783 9.898 -5.626 1.00 87.12 85 SER A C 1
ATOM 697 O O . SER A 1 85 ? -9.618 9.497 -5.613 1.00 87.12 85 SER A O 1
ATOM 699 N N . LEU A 1 86 ? -11.343 10.465 -6.698 1.00 84.81 86 LEU A N 1
ATOM 700 C CA . LEU A 1 86 ? -10.602 10.742 -7.933 1.00 84.81 86 LEU A CA 1
ATOM 701 C C . LEU A 1 86 ? -9.420 11.691 -7.696 1.00 84.81 86 LEU A C 1
ATOM 703 O O . LEU A 1 86 ? -8.380 11.522 -8.325 1.00 84.81 86 LEU A O 1
ATOM 707 N N . ASP A 1 87 ? -9.525 12.575 -6.704 1.00 82.56 87 ASP A N 1
ATOM 708 C CA . ASP A 1 87 ? -8.452 13.498 -6.308 1.00 82.56 87 ASP A CA 1
ATOM 709 C C . ASP A 1 87 ? -7.175 12.761 -5.864 1.00 82.56 87 ASP A C 1
ATOM 711 O O . ASP A 1 87 ? -6.076 13.291 -5.963 1.00 82.56 87 ASP A O 1
ATOM 715 N N . ASN A 1 88 ? -7.286 11.504 -5.409 1.00 79.31 88 ASN A N 1
ATOM 716 C CA . ASN A 1 88 ? -6.126 10.686 -5.034 1.00 79.31 88 ASN A CA 1
ATOM 717 C C . ASN A 1 88 ? -5.383 10.095 -6.250 1.00 79.31 88 ASN A C 1
ATOM 719 O O . ASN A 1 88 ? -4.333 9.461 -6.077 1.00 79.31 88 ASN A O 1
ATOM 723 N N . PHE A 1 89 ? -5.931 10.246 -7.458 1.00 82.50 89 PHE A N 1
ATOM 724 C CA . PHE A 1 89 ? -5.369 9.748 -8.715 1.00 82.50 89 PHE A CA 1
ATOM 725 C C . PHE A 1 89 ? -4.808 10.861 -9.598 1.00 82.50 89 PHE A C 1
ATOM 727 O O . PHE A 1 89 ? -3.939 10.557 -10.416 1.00 82.50 89 PHE A O 1
ATOM 734 N N . ASP A 1 90 ? -5.320 12.087 -9.466 1.00 72.31 90 ASP A N 1
ATOM 735 C CA . ASP A 1 90 ? -4.977 13.200 -10.349 1.00 72.31 90 ASP A CA 1
ATOM 736 C C . ASP A 1 90 ? -3.741 13.960 -9.867 1.00 72.31 90 ASP A C 1
ATOM 738 O O . ASP A 1 90 ? -3.581 14.206 -8.676 1.00 72.31 90 ASP A O 1
ATOM 742 N N . ASP A 1 91 ? -2.884 14.348 -10.806 1.00 63.16 91 ASP A N 1
ATOM 743 C CA . ASP A 1 91 ? -1.619 15.047 -10.562 1.00 63.16 91 ASP A CA 1
ATOM 744 C C . ASP A 1 91 ? -1.842 16.580 -10.567 1.00 63.16 91 ASP A C 1
ATOM 746 O O . ASP A 1 91 ? -1.065 17.338 -11.152 1.00 63.16 91 ASP A O 1
ATOM 750 N N . ASP A 1 92 ? -2.936 17.049 -9.953 1.00 59.53 92 ASP A N 1
ATOM 751 C CA . ASP A 1 92 ? -3.300 18.469 -9.943 1.00 59.53 92 ASP A CA 1
ATOM 752 C C . ASP A 1 92 ? -2.282 19.305 -9.149 1.00 59.53 92 ASP A C 1
ATOM 754 O O . ASP A 1 92 ? -1.980 19.029 -7.984 1.00 59.53 92 ASP A O 1
ATOM 758 N N . ALA A 1 93 ? -1.785 20.380 -9.768 1.00 54.06 93 ALA A N 1
ATOM 759 C CA . ALA A 1 93 ? -0.696 21.213 -9.246 1.00 54.06 93 ALA A CA 1
ATOM 760 C C . ALA A 1 93 ? -1.019 21.929 -7.915 1.00 54.06 93 ALA A C 1
ATOM 762 O O . ALA A 1 93 ? -0.107 22.344 -7.200 1.00 54.06 93 ALA A O 1
ATOM 763 N N . GLU A 1 94 ? -2.298 22.068 -7.551 1.00 55.16 94 GLU A N 1
ATOM 764 C CA . GLU A 1 94 ? -2.704 22.594 -6.237 1.00 55.16 94 GLU A CA 1
ATOM 765 C C . GLU A 1 94 ? -2.622 21.540 -5.119 1.00 55.16 94 GLU A C 1
ATOM 767 O O . GLU A 1 94 ? -2.397 21.888 -3.958 1.00 55.16 94 GLU A O 1
ATOM 772 N N . ASN A 1 95 ? -2.708 20.252 -5.469 1.00 51.12 95 ASN A N 1
ATOM 773 C CA . ASN A 1 95 ? -2.539 19.114 -4.560 1.00 51.12 95 ASN A CA 1
ATOM 774 C C . ASN A 1 95 ? -1.066 18.646 -4.478 1.00 51.12 95 ASN A C 1
ATOM 776 O O . ASN A 1 95 ? -0.709 17.782 -3.666 1.00 51.12 95 ASN A O 1
ATOM 780 N N . ASP A 1 96 ? -0.191 19.256 -5.285 1.00 45.25 96 ASP A N 1
ATOM 781 C CA . ASP A 1 96 ? 1.234 18.953 -5.427 1.00 45.25 96 ASP A CA 1
ATOM 782 C C . ASP A 1 96 ? 2.104 19.622 -4.351 1.00 45.25 96 ASP A C 1
ATOM 784 O O . ASP A 1 96 ? 3.020 20.407 -4.608 1.00 45.25 96 ASP A O 1
ATOM 788 N N . ARG A 1 97 ? 1.822 19.319 -3.081 1.00 43.19 97 ARG A N 1
ATOM 789 C CA . ARG A 1 97 ? 2.757 19.627 -1.990 1.00 43.19 97 ARG A CA 1
ATOM 790 C C . ARG A 1 97 ? 3.068 18.370 -1.187 1.00 43.19 97 ARG A C 1
ATOM 792 O O . ARG A 1 97 ? 2.490 18.068 -0.148 1.00 43.19 97 ARG A O 1
ATOM 799 N N . LEU A 1 98 ? 4.043 17.631 -1.713 1.00 45.34 98 LEU A N 1
ATOM 800 C CA . LEU A 1 98 ? 4.903 16.647 -1.041 1.00 45.34 98 LEU A CA 1
ATOM 801 C C . LEU A 1 98 ? 4.312 15.319 -0.517 1.00 45.34 98 LEU A C 1
ATOM 803 O O . LEU A 1 98 ? 5.111 14.412 -0.275 1.00 45.34 98 LEU A O 1
ATOM 807 N N . ALA A 1 99 ? 2.996 15.127 -0.345 1.00 50.41 99 ALA A N 1
ATOM 808 C CA . ALA A 1 99 ? 2.518 13.951 0.414 1.00 50.41 99 ALA A CA 1
ATOM 809 C C . ALA A 1 99 ? 1.307 13.166 -0.127 1.00 50.41 99 ALA A C 1
ATOM 811 O O . ALA A 1 99 ? 1.035 12.077 0.394 1.00 50.41 99 ALA A O 1
ATOM 812 N N . GLN A 1 100 ? 0.562 13.651 -1.124 1.00 58.19 100 GLN A N 1
ATOM 813 C CA . GLN A 1 100 ? -0.807 13.144 -1.314 1.00 58.19 100 GLN A CA 1
ATOM 814 C C . GLN A 1 100 ? -0.999 12.199 -2.512 1.00 58.19 100 GLN A C 1
ATOM 816 O O . GLN A 1 100 ? -1.546 11.111 -2.295 1.00 58.19 100 GLN A O 1
ATOM 821 N N . ILE A 1 101 ? -0.453 12.508 -3.696 1.00 68.69 101 ILE A N 1
ATOM 822 C CA . ILE A 1 101 ? -0.685 11.742 -4.939 1.00 68.69 101 ILE A CA 1
ATOM 823 C C . ILE A 1 101 ? 0.604 11.048 -5.407 1.00 68.69 101 ILE A C 1
ATOM 825 O O . ILE A 1 101 ? 1.328 11.498 -6.285 1.00 68.69 101 ILE A O 1
ATOM 829 N N . ARG A 1 102 ? 0.970 9.947 -4.751 1.00 77.69 102 ARG A N 1
ATOM 830 C CA . ARG A 1 102 ? 2.091 9.090 -5.172 1.00 77.69 102 ARG A CA 1
ATOM 831 C C . ARG A 1 102 ? 1.933 7.703 -4.588 1.00 77.69 102 ARG A C 1
ATOM 833 O O . ARG A 1 102 ? 1.127 7.483 -3.685 1.00 77.69 102 ARG A O 1
ATOM 840 N N . PHE A 1 103 ? 2.772 6.776 -5.037 1.00 84.94 103 PHE A N 1
ATOM 841 C CA . PHE A 1 103 ? 2.880 5.479 -4.382 1.00 84.94 103 PHE A CA 1
ATOM 842 C C . PHE A 1 103 ? 3.344 5.655 -2.926 1.00 84.94 103 PHE A C 1
ATOM 844 O O . PHE A 1 103 ? 4.465 6.110 -2.667 1.00 84.94 103 PHE A O 1
ATOM 851 N N . LYS A 1 104 ? 2.483 5.272 -1.981 1.00 83.81 104 LYS A N 1
ATOM 852 C CA . LYS A 1 104 ? 2.728 5.317 -0.537 1.00 83.81 104 LYS A CA 1
ATOM 853 C C . LYS A 1 104 ? 3.277 3.960 -0.100 1.00 83.81 104 LYS A C 1
ATOM 855 O O . LYS A 1 104 ? 2.581 2.947 -0.173 1.00 83.81 104 LYS A O 1
ATOM 860 N N . ARG A 1 105 ? 4.544 3.944 0.336 1.00 84.31 105 ARG A N 1
ATOM 861 C CA . ARG A 1 105 ? 5.209 2.733 0.864 1.00 84.31 105 ARG A CA 1
ATOM 862 C C . ARG A 1 105 ? 4.603 2.308 2.202 1.00 84.31 105 ARG A C 1
ATOM 864 O O . ARG A 1 105 ? 4.384 1.126 2.425 1.00 84.31 105 ARG A O 1
ATOM 871 N N . VAL A 1 106 ? 4.322 3.296 3.048 1.00 85.19 106 VAL A N 1
ATOM 872 C CA . VAL A 1 106 ? 3.640 3.156 4.333 1.00 85.19 106 VAL A CA 1
ATOM 873 C C . VAL A 1 106 ? 2.446 4.100 4.307 1.00 85.19 106 VAL A C 1
ATOM 875 O O . VAL A 1 106 ? 2.572 5.253 3.890 1.00 85.19 106 VAL A O 1
ATOM 878 N N . ILE A 1 107 ? 1.285 3.590 4.701 1.00 86.44 107 ILE A N 1
ATOM 879 C CA . ILE A 1 107 ? 0.073 4.383 4.893 1.00 86.44 107 ILE A CA 1
ATOM 880 C C . ILE A 1 107 ? -0.063 4.573 6.400 1.00 86.44 107 ILE A C 1
ATOM 882 O O . ILE A 1 107 ? -0.179 3.589 7.125 1.00 86.44 107 ILE A O 1
ATOM 886 N N . MET A 1 108 ? 0.024 5.825 6.849 1.00 84.06 108 MET A N 1
ATOM 887 C CA . MET A 1 108 ? -0.133 6.174 8.260 1.00 84.06 108 MET A CA 1
ATOM 888 C C . MET A 1 108 ? -1.604 6.124 8.670 1.00 84.06 108 MET A C 1
ATOM 890 O O . MET A 1 108 ? -2.491 6.291 7.828 1.00 84.06 108 MET A O 1
ATOM 894 N N . ASP A 1 109 ? -1.839 5.925 9.964 1.00 85.19 109 ASP A N 1
ATOM 895 C CA . ASP A 1 109 ? -3.177 5.972 10.541 1.00 85.19 109 ASP A CA 1
ATOM 896 C C . ASP A 1 109 ? -3.792 7.373 10.338 1.00 85.19 109 ASP A C 1
ATOM 898 O O . ASP A 1 109 ? -3.113 8.377 10.585 1.00 85.19 109 ASP A O 1
ATOM 902 N N . PRO A 1 110 ? -5.044 7.482 9.853 1.00 80.38 110 PRO A N 1
ATOM 903 C CA . PRO A 1 110 ? -5.722 8.767 9.715 1.00 80.38 110 PRO A CA 1
ATOM 904 C C . PRO A 1 110 ? -5.894 9.536 11.035 1.00 80.38 110 PRO A C 1
ATOM 906 O O . PRO A 1 110 ? -6.066 10.751 10.971 1.00 80.38 110 PRO A O 1
ATOM 909 N N . ALA A 1 111 ? -5.843 8.877 12.198 1.00 77.50 111 ALA A N 1
ATOM 910 C CA . ALA A 1 111 ? -5.943 9.537 13.501 1.00 77.50 111 ALA A CA 1
ATOM 911 C C . ALA A 1 111 ? -4.717 10.407 13.843 1.00 77.50 111 ALA A C 1
ATOM 913 O O . ALA A 1 111 ? -4.828 11.335 14.643 1.00 77.50 111 ALA A O 1
ATOM 914 N N . VAL A 1 112 ? -3.565 10.137 13.221 1.00 75.44 112 VAL A N 1
ATOM 915 C CA . VAL A 1 112 ? -2.304 10.840 13.489 1.00 75.44 112 VAL A CA 1
ATOM 916 C C . VAL A 1 112 ? -2.244 12.136 12.682 1.00 75.44 112 VAL A C 1
ATOM 918 O O . VAL A 1 112 ? -2.272 12.129 11.443 1.00 75.44 112 VAL A O 1
ATOM 921 N N . THR A 1 113 ? -2.133 13.263 13.388 1.00 67.62 113 THR A N 1
ATOM 922 C CA . THR A 1 113 ? -2.100 14.601 12.772 1.00 67.62 113 THR A CA 1
ATOM 923 C C . THR A 1 113 ? -0.700 15.049 12.367 1.00 67.62 113 THR A C 1
ATOM 925 O O . THR A 1 113 ? -0.558 15.758 11.368 1.00 67.62 113 THR A O 1
ATOM 928 N N . ASP A 1 114 ? 0.336 14.620 13.095 1.00 71.00 114 ASP A N 1
ATOM 929 C CA . ASP A 1 114 ? 1.719 14.981 12.789 1.00 71.00 114 ASP A CA 1
ATOM 930 C C . ASP A 1 114 ? 2.381 13.908 11.915 1.00 71.00 114 ASP A C 1
ATOM 932 O O . ASP A 1 114 ? 2.519 12.747 12.293 1.00 71.00 114 ASP A O 1
ATOM 936 N N . ARG A 1 115 ? 2.782 14.305 10.707 1.00 67.31 115 ARG A N 1
ATOM 937 C CA . ARG A 1 115 ? 3.455 13.437 9.727 1.00 67.31 115 ARG A CA 1
ATOM 938 C C . ARG A 1 115 ? 4.911 13.840 9.506 1.00 67.31 115 ARG A C 1
ATOM 940 O O . ARG A 1 115 ? 5.489 13.491 8.473 1.00 67.31 115 ARG A O 1
ATOM 947 N N . ALA A 1 116 ? 5.490 14.611 10.427 1.00 68.12 116 ALA A N 1
ATOM 948 C CA . ALA A 1 116 ? 6.910 14.915 10.406 1.00 68.12 116 ALA A CA 1
ATOM 949 C C . ALA A 1 116 ? 7.751 13.620 10.472 1.00 68.12 116 ALA A C 1
ATOM 951 O O . ALA A 1 116 ? 7.297 12.621 11.027 1.00 68.12 116 ALA A O 1
ATOM 952 N N . PRO A 1 117 ? 8.985 13.610 9.929 1.00 63.25 117 PRO A N 1
ATOM 953 C CA . PRO A 1 117 ? 9.900 12.470 10.058 1.00 63.25 117 PRO A CA 1
ATOM 954 C C . PRO A 1 117 ? 10.197 12.093 11.517 1.00 63.25 117 PRO A C 1
ATOM 956 O O . PRO A 1 117 ? 10.423 10.927 11.824 1.00 63.25 117 PRO A O 1
ATOM 959 N N . THR A 1 118 ? 10.164 13.086 12.404 1.00 67.94 118 THR A N 1
ATOM 960 C CA . THR A 1 118 ? 10.370 12.956 13.848 1.00 67.94 118 THR A CA 1
ATOM 961 C C . THR A 1 118 ? 9.233 13.698 14.555 1.00 67.94 118 THR A C 1
ATOM 963 O O . THR A 1 118 ? 9.411 14.851 14.955 1.00 67.94 118 THR A O 1
ATOM 966 N N . PRO A 1 119 ? 8.032 13.093 14.634 1.00 71.38 119 PRO A N 1
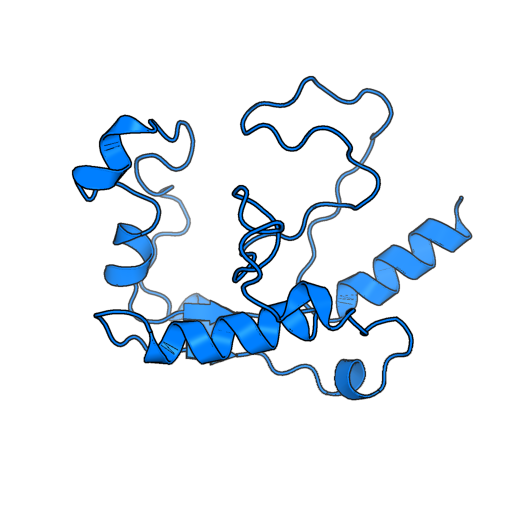ATOM 967 C CA . PRO A 1 119 ? 6.898 13.721 15.293 1.00 71.38 119 PRO A CA 1
ATOM 968 C C . PRO A 1 119 ? 7.099 13.708 16.812 1.00 71.38 119 PRO A C 1
ATOM 970 O O . PRO A 1 119 ? 7.837 12.879 17.358 1.00 71.38 119 PRO A O 1
ATOM 973 N N . ALA A 1 120 ? 6.439 14.632 17.509 1.00 75.69 120 ALA A N 1
ATOM 974 C CA . ALA A 1 120 ? 6.402 14.597 18.968 1.00 75.69 120 ALA A CA 1
ATOM 975 C C . ALA A 1 120 ? 5.707 13.305 19.454 1.00 75.69 120 ALA A C 1
ATOM 977 O O . ALA A 1 120 ? 4.813 12.801 18.772 1.00 75.69 120 ALA A O 1
ATOM 978 N N . PRO A 1 121 ? 6.087 12.750 20.621 1.00 74.94 121 PRO A N 1
ATOM 979 C CA . PRO A 1 121 ? 5.455 11.541 21.133 1.00 74.94 121 PRO A CA 1
ATOM 980 C C . PRO A 1 121 ? 3.967 11.787 21.414 1.00 74.94 121 PRO A C 1
ATOM 982 O O . PRO A 1 121 ? 3.612 12.587 22.282 1.00 74.94 121 PRO A O 1
ATOM 985 N N . GLU A 1 122 ? 3.097 11.081 20.693 1.00 77.06 122 GLU A N 1
ATOM 986 C CA . GLU A 1 122 ? 1.659 11.092 20.948 1.00 77.06 122 GLU A CA 1
ATOM 987 C C . GLU A 1 122 ? 1.349 10.224 22.172 1.00 77.06 122 GLU A C 1
AT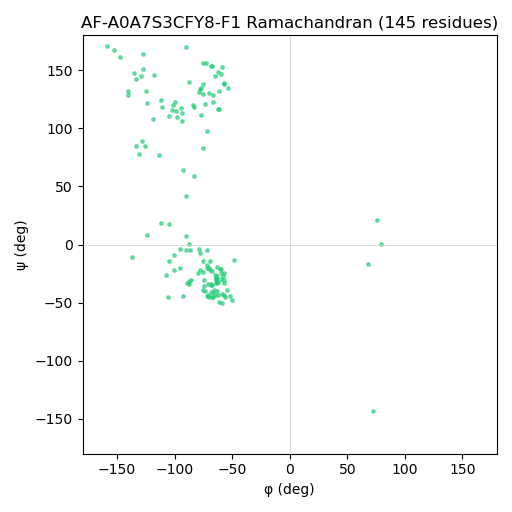OM 989 O O . GLU A 1 122 ? 1.468 9.002 22.142 1.00 77.06 122 GLU A O 1
ATOM 994 N N . THR A 1 123 ? 0.935 10.854 23.270 1.00 80.31 123 THR A N 1
ATOM 995 C CA . THR A 1 123 ? 0.616 10.153 24.525 1.00 80.31 123 THR A CA 1
ATOM 996 C C . THR A 1 123 ? -0.725 9.421 24.495 1.00 80.31 123 THR A C 1
ATOM 998 O O . THR A 1 123 ? -0.983 8.599 25.369 1.00 80.31 123 THR A O 1
ATOM 1001 N N . ALA A 1 124 ? -1.579 9.707 23.508 1.00 83.12 124 ALA A N 1
ATOM 1002 C CA . ALA A 1 124 ? -2.893 9.084 23.361 1.00 83.12 124 ALA A CA 1
ATOM 1003 C C . ALA A 1 124 ? -2.831 7.661 22.774 1.00 83.12 124 ALA A C 1
ATOM 1005 O O . ALA A 1 124 ? -3.761 6.879 22.962 1.00 83.12 124 ALA A O 1
ATOM 1006 N N . VAL A 1 125 ? -1.753 7.316 22.063 1.00 83.44 125 VAL A N 1
ATOM 1007 C CA . VAL A 1 125 ? -1.612 6.024 21.384 1.00 83.44 125 VAL A CA 1
ATOM 1008 C C . VAL A 1 125 ? -0.790 5.070 22.247 1.00 83.44 125 VAL A C 1
ATOM 1010 O O . VAL A 1 125 ? 0.421 5.211 22.376 1.00 83.44 125 VAL A O 1
ATOM 1013 N N . GLU A 1 126 ? -1.438 4.047 22.807 1.00 86.94 126 GLU A N 1
ATOM 1014 C CA . GLU A 1 126 ? -0.752 3.029 23.620 1.00 86.94 126 GLU A CA 1
ATOM 1015 C C . GLU A 1 126 ? -0.155 1.884 22.787 1.00 86.94 126 GLU A C 1
ATOM 1017 O O . GLU A 1 126 ? 0.820 1.249 23.193 1.00 86.94 126 GLU A O 1
ATOM 1022 N N . LYS A 1 127 ? -0.775 1.555 21.644 1.00 87.50 127 LYS A N 1
ATOM 1023 C CA . LYS A 1 127 ? -0.441 0.367 20.843 1.00 87.50 127 LYS A CA 1
ATOM 1024 C C . LYS A 1 127 ? -0.487 0.674 19.355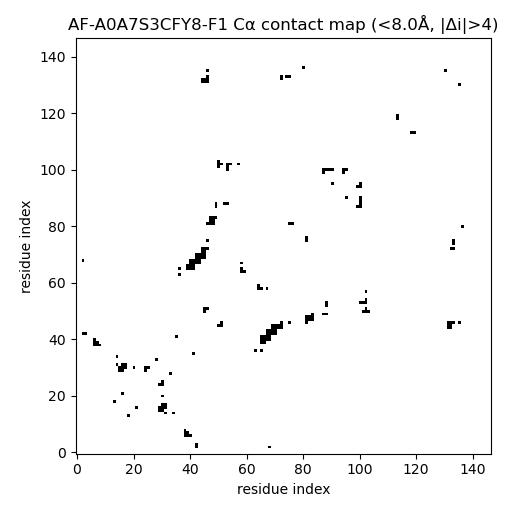 1.00 87.50 127 LYS A C 1
ATOM 1026 O O . LYS A 1 127 ? -1.481 1.189 18.856 1.00 87.50 127 LYS A O 1
ATOM 1031 N N . VAL A 1 128 ? 0.561 0.259 18.645 1.00 88.06 128 VAL A N 1
ATOM 1032 C CA . VAL A 1 128 ? 0.674 0.389 17.188 1.00 88.06 128 VAL A CA 1
ATOM 1033 C C . VAL A 1 128 ? 0.624 -0.996 16.551 1.00 88.06 128 VAL A C 1
ATOM 1035 O O . VAL A 1 128 ? 1.427 -1.870 16.879 1.00 88.06 128 VAL A O 1
ATOM 1038 N N . TYR A 1 129 ? -0.312 -1.195 15.623 1.00 91.00 129 TYR A N 1
ATOM 1039 C CA . TYR A 1 129 ? -0.455 -2.444 14.878 1.00 91.00 129 TYR A CA 1
ATOM 1040 C C . TYR A 1 129 ? 0.061 -2.281 13.450 1.00 91.00 129 TYR A C 1
ATOM 1042 O O . TYR A 1 129 ? -0.565 -1.631 12.615 1.00 91.00 129 TYR A O 1
ATOM 1050 N N . PHE A 1 130 ? 1.182 -2.933 13.143 1.00 93.25 130 PHE A N 1
ATOM 1051 C CA . PHE A 1 130 ? 1.662 -3.034 11.769 1.00 93.25 130 PHE A CA 1
ATOM 1052 C C . PHE A 1 130 ? 0.880 -4.102 11.016 1.00 93.25 130 PHE A C 1
ATOM 1054 O O . PHE A 1 130 ? 0.714 -5.232 11.481 1.00 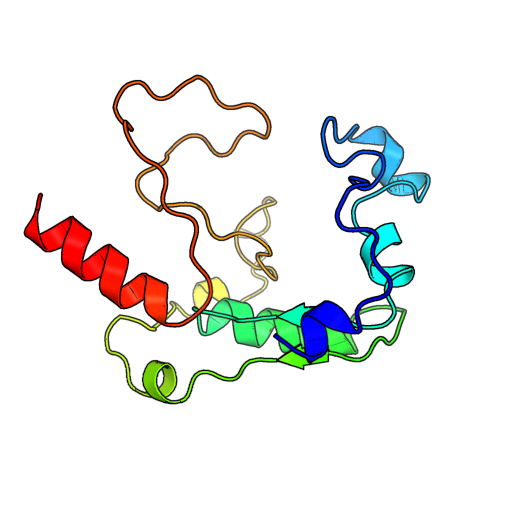93.25 130 PHE A O 1
ATOM 1061 N N . CYS A 1 131 ? 0.403 -3.754 9.828 1.00 93.75 131 CYS A N 1
ATOM 1062 C CA . CYS A 1 131 ? -0.344 -4.677 8.997 1.00 93.75 131 CYS A CA 1
ATOM 1063 C C . CYS A 1 131 ? -0.108 -4.408 7.505 1.00 93.75 131 CYS A C 1
ATOM 1065 O O . CYS A 1 131 ? 0.381 -3.350 7.117 1.00 93.75 131 CYS A O 1
ATOM 1067 N N . SER A 1 132 ? -0.412 -5.394 6.656 1.00 93.44 132 SER A N 1
ATOM 1068 C CA . SER A 1 132 ? -0.164 -5.310 5.214 1.00 93.44 132 SER A CA 1
ATOM 1069 C C . SER A 1 132 ? -1.312 -5.923 4.412 1.00 93.44 132 SER A C 1
ATOM 1071 O O . SER A 1 132 ? -1.716 -7.067 4.640 1.00 93.44 132 SER A O 1
ATOM 1073 N N . GLY A 1 133 ? -1.827 -5.166 3.440 1.00 91.94 133 GLY A N 1
ATOM 1074 C CA . GLY A 1 133 ? -2.907 -5.589 2.549 1.00 91.94 133 GLY A CA 1
ATOM 1075 C C . GLY A 1 133 ? -4.279 -5.649 3.216 1.00 91.94 133 GLY A C 1
ATOM 1076 O O . GLY A 1 133 ? -4.623 -4.833 4.065 1.00 91.94 133 GLY A O 1
ATOM 1077 N N . GLN A 1 134 ? -5.083 -6.640 2.822 1.00 92.25 134 GLN A N 1
ATOM 1078 C CA . GLN A 1 134 ? -6.511 -6.727 3.171 1.00 92.25 134 GLN A CA 1
ATOM 1079 C C . GLN A 1 134 ? -6.833 -6.815 4.669 1.00 92.25 134 GLN A C 1
ATOM 1081 O O . GLN A 1 134 ? -7.963 -6.540 5.060 1.00 92.25 134 GLN A O 1
ATOM 1086 N N . ILE A 1 135 ? -5.876 -7.234 5.501 1.00 93.38 135 ILE A N 1
ATOM 1087 C CA . ILE A 1 135 ? -6.097 -7.398 6.942 1.00 93.38 135 ILE A CA 1
ATOM 1088 C C . ILE A 1 135 ? -6.379 -6.053 7.628 1.00 93.38 135 ILE A C 1
ATOM 1090 O O . ILE A 1 135 ? -7.109 -6.036 8.614 1.00 93.38 135 ILE A O 1
ATOM 1094 N N . TYR A 1 136 ? -5.884 -4.943 7.062 1.00 93.00 136 TYR A N 1
ATOM 1095 C CA . TYR A 1 136 ? -6.108 -3.586 7.562 1.00 93.00 136 TYR A CA 1
ATOM 1096 C C . TYR A 1 136 ? -7.590 -3.309 7.822 1.00 93.00 136 TYR A C 1
ATOM 1098 O O . TYR A 1 136 ? -7.951 -2.909 8.919 1.00 93.00 136 TYR A O 1
ATOM 1106 N N . TYR A 1 137 ? -8.465 -3.641 6.871 1.00 92.62 137 TYR A N 1
ATOM 1107 C CA . TYR A 1 137 ? -9.903 -3.394 7.002 1.00 92.62 137 TYR A CA 1
ATOM 1108 C C . TYR A 1 137 ? -10.560 -4.174 8.143 1.00 92.62 137 TYR A C 1
ATOM 1110 O O . TYR A 1 137 ? -11.544 -3.714 8.709 1.00 92.62 137 TYR A O 1
ATOM 1118 N N . LYS A 1 138 ? -10.024 -5.347 8.502 1.00 93.12 138 LYS A N 1
ATOM 1119 C CA . LYS A 1 138 ? -10.517 -6.110 9.657 1.00 93.12 138 LYS A CA 1
ATOM 1120 C C . LYS A 1 138 ? -10.051 -5.49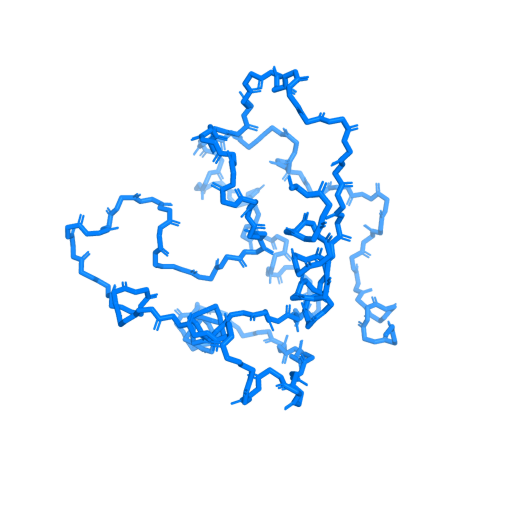5 10.972 1.00 93.12 138 LYS A C 1
ATOM 1122 O O . LYS A 1 138 ? -10.810 -5.479 11.933 1.00 93.12 138 LYS A O 1
ATOM 1127 N N . VAL A 1 139 ? -8.807 -5.018 11.010 1.00 93.19 139 VAL A N 1
ATOM 1128 C CA . VAL A 1 139 ? -8.237 -4.345 12.184 1.00 93.19 139 VAL A CA 1
ATOM 1129 C C . VAL A 1 139 ? -8.945 -3.015 12.421 1.00 93.19 139 VAL A C 1
ATOM 1131 O O . VAL A 1 139 ? -9.348 -2.745 13.545 1.00 93.19 139 VAL A O 1
ATOM 1134 N N . ASP A 1 140 ? -9.164 -2.232 11.366 1.00 91.88 140 ASP A N 1
ATOM 1135 C CA . ASP A 1 140 ? -9.847 -0.941 11.440 1.00 91.88 140 ASP A CA 1
ATOM 1136 C C . ASP A 1 140 ? -11.316 -1.089 11.854 1.00 91.88 140 ASP A C 1
ATOM 1138 O O . ASP A 1 140 ? -11.765 -0.400 12.765 1.00 91.88 140 ASP A O 1
ATOM 1142 N N . ALA A 1 141 ? -12.039 -2.065 11.291 1.00 93.25 141 ALA A N 1
ATOM 1143 C CA . ALA A 1 141 ? -13.391 -2.383 11.749 1.00 93.25 141 ALA A CA 1
ATOM 1144 C C . ALA A 1 141 ? -13.407 -2.767 13.237 1.00 93.25 141 ALA A C 1
ATOM 1146 O O . ALA A 1 141 ? -14.257 -2.300 13.989 1.00 93.25 141 ALA A O 1
ATOM 1147 N N . LYS A 1 142 ? -12.433 -3.572 13.692 1.00 93.75 142 LYS A N 1
ATOM 1148 C CA . LYS A 1 142 ? -12.366 -3.955 15.104 1.00 93.75 142 LYS A CA 1
ATOM 1149 C C . LYS A 1 142 ? -12.014 -2.784 16.022 1.00 93.75 142 LYS A C 1
ATOM 1151 O O . LYS A 1 142 ? -12.494 -2.749 17.149 1.00 93.75 142 LYS A O 1
ATOM 1156 N N . ARG A 1 143 ? -11.189 -1.848 15.553 1.00 90.88 143 ARG A N 1
ATOM 1157 C CA . ARG A 1 143 ? -10.873 -0.607 16.267 1.00 90.88 143 ARG A CA 1
ATOM 1158 C C . ARG A 1 143 ? -12.138 0.228 16.474 1.00 90.88 143 ARG A C 1
ATOM 1160 O O . ARG A 1 143 ? -12.431 0.567 17.609 1.00 90.88 143 ARG A O 1
ATOM 1167 N N . GLN A 1 144 ? -12.926 0.438 15.420 1.00 90.25 144 GLN A N 1
ATOM 1168 C CA . GLN A 1 144 ? -14.191 1.187 15.481 1.00 90.25 144 GLN A CA 1
ATOM 1169 C C . GLN A 1 144 ? -15.260 0.531 16.372 1.00 90.25 144 GLN A C 1
ATOM 1171 O O . GLN A 1 144 ? -16.129 1.222 16.877 1.00 90.25 144 GLN A O 1
ATOM 1176 N N . GLU A 1 145 ? -15.233 -0.794 16.556 1.00 94.12 145 GLU A N 1
ATOM 1177 C CA . GLU A 1 145 ? -16.129 -1.490 17.498 1.00 94.12 145 GLU A CA 1
ATOM 1178 C C . GLU A 1 145 ? -15.740 -1.308 18.975 1.00 94.12 145 GLU A C 1
ATOM 1180 O O . GLU A 1 145 ? -16.560 -1.573 19.855 1.00 94.12 145 GLU A O 1
ATOM 1185 N N . LEU A 1 146 ? -14.466 -1.013 19.251 1.00 88.56 146 LEU A N 1
ATOM 1186 C CA . LEU A 1 146 ? -13.928 -0.868 20.608 1.00 88.56 146 LEU A CA 1
ATOM 1187 C C . LEU A 1 146 ? -13.906 0.592 21.080 1.00 88.56 146 LEU A C 1
ATOM 1189 O O . LEU A 1 146 ? -13.805 0.817 22.286 1.00 88.56 146 LEU A O 1
ATOM 1193 N N . GLU A 1 147 ? -13.959 1.532 20.136 1.00 79.56 147 GLU A N 1
ATOM 1194 C CA . GLU A 1 147 ? -14.206 2.964 20.355 1.00 79.56 147 GLU A CA 1
ATOM 1195 C C . GLU A 1 147 ? -15.686 3.224 20.685 1.00 79.56 147 GLU A C 1
ATOM 1197 O O . GLU A 1 147 ? -15.934 4.039 21.604 1.00 79.56 147 GLU A O 1
#

Secondary structure (DSSP, 8-state):
-HHHHT--S-TT-PPTTSSS--SGGGGTT-SHHHHHHHSS-EEE---SHHHHHHHHHHHHHSSS---EEE---TTGGG-TT----GGGT---TTT-SSSSSS--SSPPPTT----SSSPPP-TT--------TTHHHHHHHHHHHH-